Protein AF-A0A9E2I148-F1 (afdb_monomer)

pLDDT: mean 79.83, std 18.14, range [36.53, 97.56]

Mean predicted aligned error: 9.99 Å

Sequence (64 aa):
IQFNINAEEGEIEEYFTGMPTPMGAIVLWLIFLGGLYIYPLFITVALMAVTGWLLNSKVKIRHL

Foldseek 3Di:
DDPPPPPPPPDPVQWDQFDAPVRLVVQLVVLVVCCVPPDPPVVSVVSNVVSVCRNV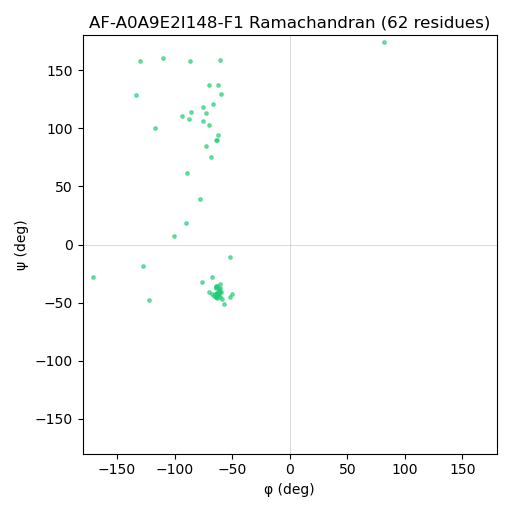GRDTHGDD

Radius of gyration: 15.57 Å; Cα contacts (8 Å, |Δi|>4): 53; chains: 1; bounding box: 34×28×40 Å

Nearest PDB structures (foldseek):
  8jn1-assembly1_A  TM=5.564E-01  e=5.975E+00  dengue virus type 3

Solvent-accessible surface area (backbone atoms only — not comparable to full-atom values): 3879 Å² total; per-residue (Å²): 136,82,83,79,81,76,66,74,88,80,67,84,70,56,44,40,73,10,44,55,67,74,59,45,53,52,52,48,50,53,43,52,54,38,35,73,76,74,47,57,66,71,59,33,53,52,51,47,52,50,51,56,50,38,49,75,31,81,52,69,41,73,56,134

Structure (mmCIF, N/CA/C/O backbone):
data_AF-A0A9E2I148-F1
#
_entry.id   AF-A0A9E2I148-F1
#
loop_
_atom_site.group_PDB
_atom_site.id
_atom_site.type_symbol
_atom_site.label_atom_id
_atom_site.label_alt_id
_atom_site.label_comp_id
_atom_site.label_asym_id
_atom_site.label_entity_id
_atom_site.label_seq_id
_atom_site.pdbx_PDB_ins_code
_atom_site.Cartn_x
_atom_site.Cartn_y
_atom_site.Cartn_z
_atom_site.occupancy
_atom_site.B_iso_or_equiv
_atom_site.auth_seq_id
_atom_site.auth_comp_id
_atom_site.auth_asym_id
_atom_site.auth_atom_id
_atom_site.pdbx_PDB_model_num
ATOM 1 N N . ILE A 1 1 ? -19.378 22.245 10.105 1.00 44.97 1 ILE A N 1
ATOM 2 C CA . ILE A 1 1 ? -18.667 21.059 10.636 1.00 44.97 1 ILE A CA 1
ATOM 3 C C . ILE A 1 1 ? -18.715 21.177 12.150 1.00 44.97 1 ILE A C 1
ATOM 5 O O . ILE A 1 1 ? -18.003 22.001 12.705 1.00 44.97 1 ILE A O 1
ATOM 9 N N . GLN A 1 2 ? -19.645 20.475 12.794 1.00 36.53 2 GLN A N 1
ATOM 10 C CA . GLN A 1 2 ? -19.629 20.326 14.248 1.00 36.53 2 GLN A CA 1
ATOM 11 C C . GLN A 1 2 ? -18.712 19.146 14.552 1.00 36.53 2 GLN A C 1
ATOM 13 O O . GLN A 1 2 ? -19.002 18.020 14.154 1.00 36.53 2 GLN A O 1
ATOM 18 N N . PHE A 1 3 ? -17.586 19.420 15.202 1.00 48.09 3 PHE A N 1
ATOM 19 C CA . PHE A 1 3 ? -16.764 18.374 15.789 1.00 48.09 3 PHE A CA 1
ATOM 20 C C . PHE A 1 3 ? -17.536 17.826 16.988 1.00 48.09 3 PHE A C 1
ATOM 22 O O . PHE A 1 3 ? -17.645 18.480 18.020 1.00 48.09 3 PHE A O 1
ATOM 29 N N . ASN A 1 4 ? -18.147 16.658 16.816 1.00 42.19 4 ASN A N 1
ATOM 30 C CA . ASN A 1 4 ? -18.747 15.900 17.901 1.00 42.19 4 ASN A CA 1
ATOM 31 C C . ASN A 1 4 ? -17.604 15.295 18.726 1.00 42.19 4 ASN A C 1
ATOM 33 O O . ASN A 1 4 ? -17.196 14.165 18.480 1.00 42.19 4 ASN A O 1
ATOM 37 N N . ILE A 1 5 ? -17.060 16.065 19.673 1.00 54.44 5 ILE A N 1
ATOM 38 C CA . ILE A 1 5 ? -16.064 15.608 20.659 1.00 54.44 5 ILE A CA 1
ATOM 39 C C . ILE A 1 5 ? -16.762 14.808 21.775 1.00 54.44 5 ILE A C 1
ATOM 41 O O . ILE A 1 5 ? -16.433 14.926 22.946 1.00 54.44 5 ILE A O 1
ATOM 45 N N . ASN A 1 6 ? -17.751 13.991 21.414 1.00 51.75 6 ASN A N 1
ATOM 46 C CA . ASN A 1 6 ? -18.243 12.926 22.277 1.00 51.75 6 ASN A CA 1
ATOM 47 C C . ASN A 1 6 ? -17.399 11.689 21.963 1.00 51.75 6 ASN A C 1
ATOM 49 O O . ASN A 1 6 ? -17.890 10.703 21.421 1.00 51.75 6 ASN A O 1
ATOM 53 N N . ALA A 1 7 ? -16.092 11.804 22.195 1.00 51.28 7 ALA A N 1
ATOM 54 C CA . ALA A 1 7 ? -15.278 10.628 22.417 1.00 51.28 7 ALA A CA 1
ATOM 55 C C . ALA A 1 7 ? -15.668 10.142 23.815 1.00 51.28 7 ALA A C 1
ATOM 57 O O . ALA A 1 7 ? -15.465 10.865 24.789 1.00 51.28 7 ALA A O 1
ATOM 58 N N . GLU A 1 8 ? -16.295 8.971 23.909 1.00 48.41 8 GLU A N 1
ATOM 59 C CA . GLU A 1 8 ? -16.365 8.246 25.174 1.00 48.41 8 GLU A CA 1
ATOM 60 C C . GLU A 1 8 ? -14.926 7.915 25.575 1.00 48.41 8 GLU A C 1
ATOM 62 O O . GLU A 1 8 ? -14.301 6.968 25.103 1.00 48.41 8 GLU A O 1
ATOM 67 N N . GLU A 1 9 ? -14.373 8.799 26.397 1.00 51.19 9 GLU A N 1
ATOM 68 C CA . GLU A 1 9 ? -13.070 8.712 27.036 1.00 51.19 9 GLU A CA 1
ATOM 69 C C . GLU A 1 9 ? -13.137 7.568 28.068 1.00 51.19 9 GLU A C 1
ATOM 71 O O . G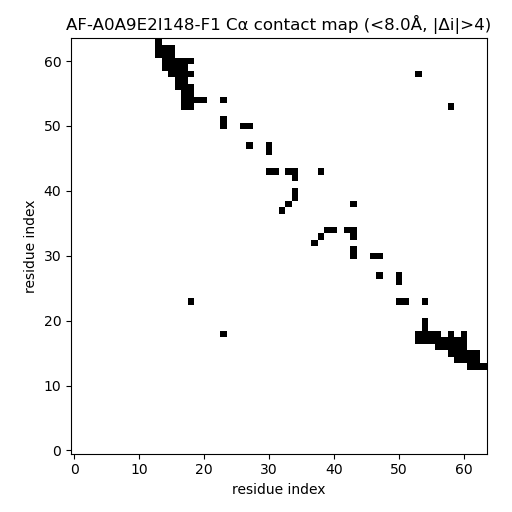LU A 1 9 ? -13.337 7.793 29.259 1.00 51.19 9 GLU A O 1
ATOM 76 N N . GLY A 1 10 ? -13.114 6.312 27.607 1.00 52.31 10 GLY A N 1
ATOM 77 C CA . GLY A 1 10 ? -13.376 5.177 28.501 1.00 52.31 10 GLY A CA 1
ATOM 78 C C . GLY A 1 10 ? -13.118 3.778 27.953 1.00 52.31 10 GLY A C 1
ATOM 79 O O . GLY A 1 10 ? -12.743 2.905 28.731 1.00 52.31 10 GLY A O 1
ATOM 80 N N . GLU A 1 11 ? -13.224 3.550 26.644 1.00 49.75 11 GLU A N 1
ATOM 81 C CA . GLU A 1 11 ? -12.781 2.292 26.036 1.00 49.75 11 GLU A CA 1
ATOM 82 C C . GLU A 1 11 ? -11.648 2.593 25.064 1.00 49.75 11 GLU A C 1
ATOM 84 O O . GLU A 1 11 ? -11.846 3.072 23.950 1.00 49.75 11 GLU A O 1
ATOM 89 N N . ILE A 1 12 ? -10.422 2.349 25.524 1.00 54.81 12 ILE A N 1
ATOM 90 C CA . ILE A 1 12 ? -9.244 2.302 24.665 1.00 54.81 12 ILE A CA 1
ATOM 91 C C . ILE A 1 12 ? -9.491 1.122 23.719 1.00 54.81 12 ILE A C 1
ATOM 93 O O . ILE A 1 12 ? -9.200 -0.022 24.067 1.00 54.81 12 ILE A O 1
ATOM 97 N N . GLU A 1 13 ? -10.116 1.359 22.563 1.00 57.47 13 GLU A N 1
ATOM 98 C CA . GLU A 1 13 ? -10.308 0.317 21.555 1.00 57.47 13 GLU A CA 1
ATOM 99 C C . GLU A 1 13 ? -8.925 -0.112 21.068 1.00 57.47 13 GLU A C 1
ATOM 101 O O . GLU A 1 13 ? -8.424 0.457 20.114 1.00 57.47 13 GLU A O 1
ATOM 106 N N . GLU A 1 14 ? -8.293 -1.112 21.692 1.00 62.94 14 GLU A N 1
ATOM 107 C CA . GLU A 1 14 ? -6.908 -1.552 21.428 1.00 62.94 14 GLU A CA 1
ATOM 108 C C . GLU A 1 14 ? -6.592 -1.835 19.940 1.00 62.94 14 GLU A C 1
ATOM 110 O O . GLU A 1 14 ? -5.426 -1.990 19.567 1.00 62.94 14 GLU A O 1
ATOM 115 N N . TYR A 1 15 ? -7.597 -1.876 19.063 1.00 66.12 15 TYR A N 1
ATOM 116 C CA . TYR A 1 15 ? -7.489 -2.236 17.660 1.00 66.12 15 TYR A CA 1
ATOM 117 C C . TYR A 1 15 ? -8.227 -1.256 16.742 1.00 66.12 15 TYR A C 1
ATOM 119 O O . TYR A 1 15 ? -9.436 -1.084 16.848 1.00 66.12 15 TYR A O 1
ATOM 127 N N . PHE A 1 16 ? -7.540 -0.758 15.715 1.00 69.38 16 PHE A N 1
ATOM 128 C CA . PHE A 1 16 ? -8.196 -0.181 14.546 1.00 69.38 16 PHE A CA 1
ATOM 129 C C . PHE A 1 16 ? -8.880 -1.276 13.725 1.00 69.38 16 PHE A C 1
ATOM 131 O O . PHE A 1 16 ? -8.292 -2.325 13.468 1.00 69.38 16 PHE A O 1
ATOM 138 N N . THR A 1 17 ? -10.100 -1.031 13.252 1.00 72.75 17 THR A N 1
ATOM 139 C CA . THR A 1 17 ? -10.742 -1.905 12.259 1.00 72.75 17 THR A CA 1
ATOM 140 C C . THR A 1 17 ? -10.339 -1.463 10.853 1.00 72.75 17 THR A C 1
ATOM 142 O O . THR A 1 17 ? -10.804 -0.438 10.363 1.00 72.75 17 THR A O 1
ATOM 145 N N . GLY A 1 18 ? -9.495 -2.257 10.201 1.00 74.69 18 GLY A N 1
ATOM 146 C CA . GLY A 1 18 ? -8.876 -1.934 8.918 1.00 74.69 18 GLY A CA 1
ATOM 147 C C . GLY A 1 18 ? -7.647 -1.039 9.070 1.00 74.69 18 GLY A C 1
ATOM 148 O O . GLY A 1 18 ? -7.303 -0.584 10.162 1.00 74.69 18 GLY A O 1
ATOM 149 N N . MET A 1 19 ? -6.958 -0.787 7.957 1.00 81.19 19 MET A N 1
ATOM 150 C CA . MET A 1 19 ? -5.877 0.197 7.936 1.00 81.19 19 MET A CA 1
ATOM 151 C C . MET A 1 19 ? -6.479 1.608 7.942 1.00 81.19 19 MET A C 1
ATOM 153 O O . MET A 1 19 ? -7.182 1.951 6.992 1.00 81.19 19 MET A O 1
ATOM 157 N N . PRO A 1 20 ? -6.215 2.448 8.961 1.00 83.62 20 PRO A N 1
ATOM 158 C CA . PRO A 1 20 ? -6.759 3.798 8.988 1.00 83.62 20 PRO A CA 1
ATOM 159 C C . PRO A 1 20 ? -6.235 4.607 7.796 1.00 83.62 20 PRO A C 1
ATOM 161 O O . PRO A 1 20 ? -5.049 4.558 7.463 1.00 83.62 20 PRO A O 1
ATOM 164 N N . THR A 1 21 ? -7.122 5.371 7.155 1.00 85.50 21 THR A N 1
ATOM 165 C CA . THR A 1 21 ? -6.859 6.098 5.901 1.00 85.50 21 THR A CA 1
ATOM 166 C C . THR A 1 21 ? -5.584 6.951 5.917 1.00 85.50 21 THR A C 1
ATOM 168 O O . THR A 1 21 ? -4.832 6.884 4.942 1.00 85.50 21 THR A O 1
ATOM 171 N N . PRO A 1 22 ? -5.263 7.700 6.997 1.00 87.88 22 PRO A N 1
ATOM 172 C CA . PRO A 1 22 ? -4.007 8.447 7.063 1.00 87.88 22 PRO A CA 1
ATOM 173 C C . PRO A 1 22 ? -2.770 7.541 6.985 1.00 87.88 22 PRO A C 1
ATOM 175 O O . PRO A 1 22 ? -1.817 7.867 6.282 1.00 87.88 22 PRO A O 1
ATOM 178 N N . MET A 1 23 ? -2.798 6.373 7.638 1.00 86.62 23 MET A N 1
ATOM 179 C CA . MET A 1 23 ? -1.700 5.405 7.554 1.00 86.62 23 MET A CA 1
ATOM 180 C C . MET A 1 23 ? -1.622 4.759 6.171 1.00 86.62 23 MET A C 1
ATOM 182 O O . MET A 1 23 ? -0.528 4.617 5.629 1.00 86.62 23 MET A O 1
ATOM 186 N N . GLY A 1 24 ? -2.761 4.421 5.563 1.00 90.75 24 GLY A N 1
ATOM 187 C CA . GLY A 1 24 ? -2.766 3.850 4.216 1.00 90.75 24 GLY A CA 1
ATOM 188 C C . GLY A 1 24 ? -2.217 4.791 3.152 1.00 90.75 24 GLY A C 1
ATOM 189 O O . GLY A 1 24 ? -1.498 4.337 2.267 1.00 90.75 24 GLY A O 1
ATOM 190 N N . ALA A 1 25 ? -2.455 6.099 3.272 1.00 91.88 25 ALA A N 1
ATOM 191 C CA . ALA A 1 25 ? -1.844 7.088 2.385 1.00 91.88 25 ALA A CA 1
ATOM 192 C C . ALA A 1 25 ? -0.307 7.092 2.492 1.00 91.88 25 ALA A C 1
ATOM 194 O O . ALA A 1 25 ? 0.379 7.097 1.470 1.00 91.88 25 ALA A O 1
ATOM 195 N N . ILE A 1 26 ? 0.238 7.022 3.713 1.00 94.50 26 ILE A N 1
ATOM 196 C CA . ILE A 1 26 ? 1.690 6.958 3.947 1.00 94.50 26 ILE A CA 1
ATOM 197 C C . ILE A 1 26 ? 2.274 5.662 3.368 1.00 94.50 26 ILE A C 1
ATOM 199 O O . ILE A 1 26 ? 3.292 5.697 2.678 1.00 94.50 26 ILE A O 1
ATOM 203 N N . VAL A 1 27 ? 1.617 4.522 3.597 1.00 94.06 27 VAL A N 1
ATOM 204 C CA . VAL A 1 27 ? 2.065 3.222 3.073 1.00 94.06 27 VAL A CA 1
ATOM 205 C C . VAL A 1 27 ? 2.048 3.211 1.543 1.00 94.06 27 VAL A C 1
ATOM 207 O O . VAL A 1 27 ? 3.040 2.822 0.930 1.00 94.06 27 VAL A O 1
ATOM 210 N N . LEU A 1 28 ? 0.973 3.694 0.913 1.00 95.06 28 LEU A N 1
ATOM 211 C CA . LEU A 1 28 ? 0.891 3.812 -0.547 1.00 95.06 28 LEU A CA 1
ATOM 212 C C . LEU A 1 28 ? 1.976 4.733 -1.112 1.00 95.06 28 LEU A C 1
ATOM 214 O O . LEU A 1 28 ? 2.539 4.436 -2.165 1.00 95.06 28 LEU A O 1
ATOM 218 N N . TRP A 1 29 ? 2.306 5.818 -0.411 1.00 96.31 29 TRP A N 1
ATOM 219 C CA . TRP A 1 29 ? 3.375 6.726 -0.818 1.00 96.31 29 TRP A CA 1
ATOM 220 C C . TRP A 1 29 ? 4.760 6.065 -0.761 1.00 96.31 29 TRP A C 1
ATOM 222 O O . TRP A 1 29 ? 5.532 6.167 -1.714 1.00 96.31 29 TRP A O 1
ATOM 232 N N . LEU A 1 30 ? 5.061 5.317 0.304 1.00 97.00 30 LEU A N 1
ATOM 233 C CA . LEU A 1 30 ? 6.308 4.549 0.400 1.00 97.00 30 LEU A CA 1
ATOM 234 C C . LEU A 1 30 ? 6.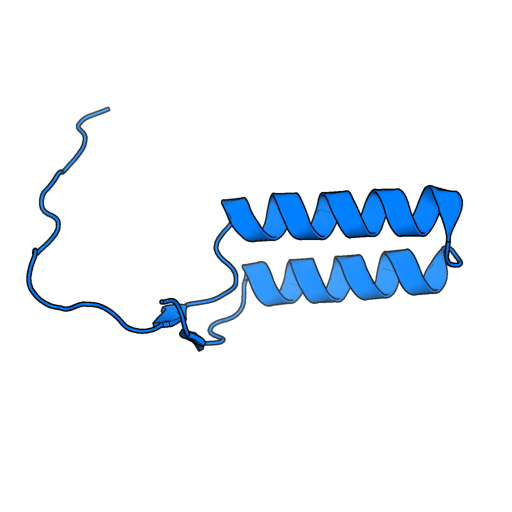386 3.446 -0.660 1.00 97.00 30 LEU A C 1
ATOM 236 O O . LEU A 1 30 ? 7.455 3.211 -1.227 1.00 97.00 30 LEU A O 1
ATOM 240 N N . ILE A 1 31 ? 5.257 2.795 -0.959 1.00 97.31 31 ILE A N 1
ATOM 241 C CA . ILE A 1 31 ? 5.191 1.801 -2.030 1.00 97.31 31 ILE A CA 1
ATOM 242 C C . ILE A 1 31 ? 5.482 2.455 -3.386 1.00 97.31 31 ILE A C 1
ATOM 244 O O . ILE A 1 31 ? 6.270 1.947 -4.179 1.00 97.31 31 ILE A O 1
ATOM 248 N N . PHE A 1 32 ? 4.894 3.620 -3.646 1.00 95.69 32 PHE A N 1
ATOM 249 C CA . PHE A 1 32 ? 5.155 4.365 -4.872 1.00 95.69 32 PHE A CA 1
ATOM 250 C C . PHE A 1 32 ? 6.645 4.711 -5.031 1.00 95.69 32 PHE A C 1
ATOM 252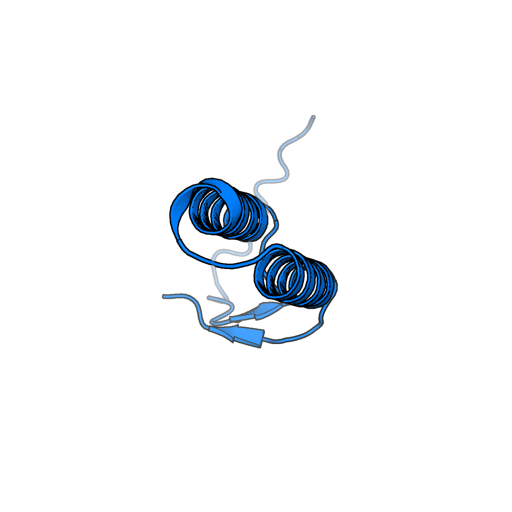 O O . PHE A 1 32 ? 7.225 4.458 -6.087 1.00 95.69 32 PHE A O 1
ATOM 259 N N . LEU A 1 33 ? 7.291 5.220 -3.977 1.00 97.44 33 LEU A N 1
ATOM 260 C CA . LEU A 1 33 ? 8.724 5.528 -4.007 1.00 97.44 33 LEU A CA 1
ATOM 261 C C . LEU A 1 33 ? 9.590 4.283 -4.220 1.00 97.44 33 LEU A C 1
ATOM 263 O O . LEU A 1 33 ? 10.541 4.314 -5.001 1.00 97.44 33 LEU A O 1
ATOM 267 N N . GLY A 1 34 ? 9.260 3.178 -3.555 1.00 97.25 34 GLY A N 1
ATOM 268 C CA . GLY A 1 34 ? 9.971 1.919 -3.746 1.00 97.25 34 GLY A CA 1
ATOM 269 C C . GLY A 1 34 ? 9.811 1.367 -5.166 1.00 97.25 34 GLY A C 1
ATOM 270 O O . GLY A 1 34 ? 10.780 0.871 -5.735 1.00 97.25 34 GLY A O 1
ATOM 271 N N . GLY A 1 35 ? 8.637 1.522 -5.776 1.00 96.69 35 GLY A N 1
ATOM 272 C CA . GLY A 1 35 ? 8.412 1.139 -7.171 1.00 96.69 35 GLY A CA 1
ATOM 273 C C . GLY A 1 35 ? 9.185 1.991 -8.175 1.00 96.69 35 GLY A C 1
ATOM 274 O O . GLY A 1 35 ? 9.534 1.512 -9.252 1.00 96.69 35 GLY A O 1
ATOM 275 N N . LEU A 1 36 ? 9.487 3.243 -7.821 1.00 96.19 36 LEU A N 1
ATOM 276 C CA . LEU A 1 36 ? 10.250 4.150 -8.674 1.00 96.19 36 LEU A CA 1
ATOM 277 C C . LEU A 1 36 ? 11.756 3.838 -8.673 1.00 96.19 36 LEU A C 1
ATOM 279 O O . LEU A 1 36 ? 12.416 4.049 -9.689 1.00 96.19 36 LEU A O 1
ATOM 283 N N . TYR A 1 37 ? 12.296 3.339 -7.553 1.00 96.69 37 TYR A N 1
ATOM 284 C CA . TYR A 1 37 ? 13.751 3.248 -7.353 1.00 96.69 37 TYR A CA 1
ATOM 285 C C . TYR A 1 37 ? 14.293 1.869 -6.952 1.00 96.69 37 TYR A C 1
ATOM 287 O O . TYR A 1 37 ? 15.498 1.656 -7.062 1.00 96.69 37 TYR A O 1
ATOM 295 N N . ILE A 1 38 ? 13.459 0.949 -6.455 1.00 96.06 38 ILE A N 1
ATOM 296 C CA . ILE A 1 38 ? 13.923 -0.266 -5.760 1.00 96.06 38 ILE A CA 1
ATOM 297 C C . ILE A 1 38 ? 13.415 -1.553 -6.418 1.00 96.06 38 ILE A C 1
ATOM 299 O O . ILE A 1 38 ? 14.208 -2.471 -6.620 1.00 96.06 38 ILE A O 1
ATOM 303 N N . TYR A 1 39 ? 12.121 -1.663 -6.737 1.00 92.44 39 TYR A N 1
ATOM 304 C CA . TYR A 1 39 ? 11.527 -2.926 -7.198 1.00 92.44 39 TYR A CA 1
ATOM 305 C C . TYR A 1 39 ? 10.689 -2.804 -8.482 1.00 92.44 39 TYR A C 1
ATOM 307 O O . TYR A 1 39 ? 10.197 -1.728 -8.806 1.00 92.44 39 TYR A O 1
ATOM 315 N N . PRO A 1 40 ? 10.494 -3.913 -9.227 1.00 94.62 40 PRO A N 1
ATOM 316 C CA . PRO A 1 40 ? 9.747 -3.926 -10.484 1.00 94.62 40 PRO A CA 1
ATOM 317 C C . PRO A 1 40 ? 8.279 -3.494 -10.359 1.00 94.62 40 PRO A C 1
ATOM 319 O O . PRO A 1 40 ? 7.636 -3.649 -9.316 1.00 94.62 40 PRO A O 1
ATOM 322 N N . LEU A 1 41 ? 7.702 -3.073 -11.490 1.00 94.06 41 LEU A N 1
ATOM 323 C CA . LEU A 1 41 ? 6.305 -2.637 -11.600 1.00 94.06 41 LEU A CA 1
ATOM 324 C C . LEU A 1 41 ? 5.306 -3.656 -11.028 1.00 94.06 41 LEU A C 1
ATOM 326 O O . LEU A 1 41 ? 4.414 -3.278 -10.275 1.00 94.06 41 LEU A O 1
ATOM 330 N N . PHE A 1 42 ? 5.467 -4.946 -11.338 1.00 96.38 42 PHE A N 1
ATOM 331 C CA . PHE A 1 42 ? 4.547 -5.985 -10.862 1.00 96.38 42 PHE A CA 1
ATOM 332 C C . PHE A 1 42 ? 4.506 -6.087 -9.332 1.00 96.38 42 PHE A C 1
ATOM 334 O O . PHE A 1 42 ? 3.429 -6.246 -8.762 1.00 96.38 42 PHE A O 1
ATOM 341 N N . ILE A 1 43 ? 5.656 -5.938 -8.665 1.00 96.06 43 ILE A N 1
ATOM 342 C CA . ILE A 1 43 ? 5.734 -5.932 -7.198 1.00 96.06 43 ILE A CA 1
ATOM 343 C C . ILE A 1 43 ? 5.046 -4.683 -6.643 1.00 96.06 43 ILE A C 1
ATOM 345 O O . ILE A 1 43 ? 4.256 -4.784 -5.709 1.00 96.06 43 ILE A O 1
ATOM 349 N N . THR A 1 44 ? 5.274 -3.524 -7.264 1.00 95.81 44 THR A N 1
ATOM 350 C CA . THR A 1 44 ? 4.622 -2.261 -6.881 1.00 95.81 44 THR A CA 1
ATOM 351 C C . THR A 1 44 ? 3.103 -2.377 -6.926 1.00 95.81 44 THR A C 1
ATOM 353 O O . THR A 1 44 ? 2.426 -2.091 -5.941 1.00 95.81 44 THR A O 1
ATOM 356 N N . VAL A 1 45 ? 2.562 -2.855 -8.049 1.00 96.62 45 VAL A N 1
ATOM 357 C CA . VAL A 1 45 ? 1.116 -3.008 -8.243 1.00 96.62 45 VAL A CA 1
ATOM 358 C C . VAL A 1 45 ? 0.533 -4.017 -7.253 1.00 96.62 45 VAL A C 1
ATOM 360 O O . VAL A 1 45 ? -0.517 -3.751 -6.669 1.00 96.62 45 VAL A O 1
ATOM 363 N N . ALA A 1 46 ? 1.220 -5.138 -7.010 1.00 97.56 46 ALA A N 1
ATOM 364 C CA . ALA A 1 46 ? 0.783 -6.125 -6.026 1.00 97.56 46 ALA A CA 1
ATOM 365 C C . ALA A 1 46 ? 0.709 -5.530 -4.608 1.00 97.56 46 ALA A C 1
ATOM 367 O O . ALA A 1 46 ? -0.297 -5.707 -3.922 1.00 97.56 46 ALA A O 1
ATOM 368 N N . LEU A 1 47 ? 1.728 -4.772 -4.187 1.00 96.19 47 LEU A N 1
ATOM 369 C CA . LEU A 1 47 ? 1.743 -4.105 -2.882 1.00 96.19 47 LEU A CA 1
ATOM 370 C C . LEU A 1 47 ? 0.629 -3.057 -2.764 1.00 96.19 47 LEU A C 1
ATOM 372 O O . LEU A 1 47 ? -0.099 -3.058 -1.773 1.00 96.19 47 LEU A O 1
ATOM 376 N N . MET A 1 48 ? 0.433 -2.218 -3.786 1.00 95.75 48 MET A N 1
ATOM 377 C CA . MET A 1 48 ? -0.652 -1.228 -3.793 1.00 95.75 48 MET A CA 1
ATOM 378 C C . MET A 1 48 ? -2.033 -1.889 -3.709 1.00 95.75 48 MET A C 1
ATOM 380 O O . MET A 1 48 ? -2.897 -1.406 -2.975 1.00 95.75 48 MET A O 1
ATOM 384 N N . ALA A 1 49 ? -2.240 -3.006 -4.414 1.00 95.88 49 ALA A N 1
ATOM 385 C CA . ALA A 1 49 ? -3.493 -3.755 -4.367 1.00 95.88 49 ALA A CA 1
ATOM 386 C C . ALA A 1 49 ? -3.770 -4.317 -2.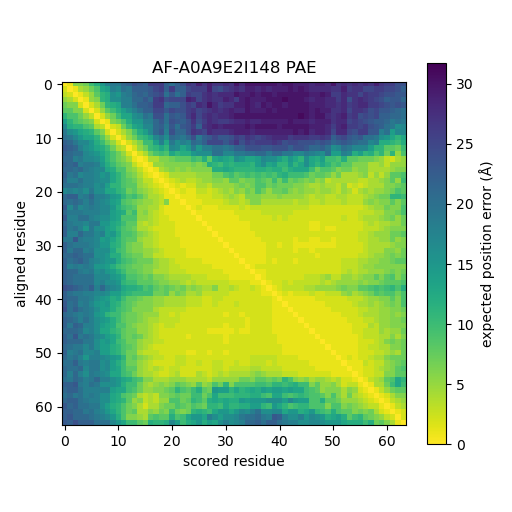962 1.00 95.88 49 ALA A C 1
ATOM 388 O O . ALA A 1 49 ? -4.887 -4.192 -2.457 1.00 95.88 49 ALA A O 1
ATOM 389 N N . VAL A 1 50 ? -2.748 -4.870 -2.298 1.00 94.25 50 VAL A N 1
ATOM 390 C CA . VAL A 1 50 ? -2.856 -5.357 -0.912 1.00 94.25 50 VAL A CA 1
ATOM 391 C C . VAL A 1 50 ? -3.169 -4.213 0.052 1.00 94.25 50 VAL A C 1
ATOM 393 O O . VAL A 1 50 ? -4.061 -4.352 0.889 1.00 94.25 50 VAL A O 1
ATOM 396 N N . THR A 1 51 ? -2.501 -3.063 -0.069 1.00 93.25 51 THR A N 1
ATOM 397 C CA . THR A 1 51 ? -2.787 -1.895 0.780 1.00 93.25 51 THR A CA 1
ATOM 398 C C . THR A 1 51 ? -4.208 -1.375 0.567 1.00 93.25 51 THR A C 1
ATOM 400 O O . THR A 1 51 ? -4.910 -1.109 1.541 1.00 93.25 51 THR A O 1
ATOM 403 N N . GLY A 1 52 ? -4.671 -1.298 -0.684 1.00 91.00 52 GLY A N 1
ATOM 404 C CA . GLY A 1 52 ? -6.053 -0.935 -1.008 1.00 91.00 52 GLY A CA 1
ATOM 405 C C . GLY A 1 52 ? -7.076 -1.898 -0.402 1.00 91.00 52 GLY A C 1
ATOM 406 O O . GLY A 1 52 ? -8.091 -1.466 0.144 1.00 91.00 52 GLY A O 1
ATOM 407 N N . TRP A 1 53 ? -6.789 -3.200 -0.427 1.00 91.44 53 TRP A N 1
ATOM 408 C CA . TRP A 1 53 ? -7.631 -4.197 0.231 1.00 91.44 53 TRP A CA 1
ATOM 409 C C . TRP A 1 53 ? -7.648 -4.025 1.756 1.00 91.44 53 TRP A C 1
ATOM 411 O O . TRP A 1 53 ? -8.719 -4.055 2.361 1.00 91.44 53 TRP A O 1
ATOM 421 N N . LEU A 1 54 ? -6.491 -3.769 2.376 1.00 87.31 54 LEU A N 1
ATOM 422 C CA . LEU A 1 54 ? -6.374 -3.552 3.822 1.00 87.31 54 LEU A CA 1
ATOM 423 C C . LEU A 1 54 ? -7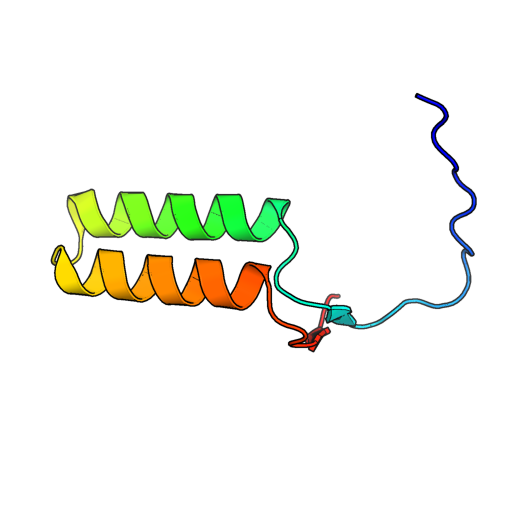.128 -2.305 4.302 1.00 87.31 54 LEU A C 1
ATOM 425 O O . LEU A 1 54 ? -7.719 -2.347 5.384 1.00 87.31 54 LEU A O 1
ATOM 429 N N . LEU A 1 55 ? -7.161 -1.239 3.495 1.00 86.25 55 LEU A N 1
ATOM 430 C CA . LEU A 1 55 ? -7.937 -0.022 3.770 1.00 86.25 55 LEU A CA 1
ATOM 431 C C . LEU A 1 55 ? -9.446 -0.294 3.889 1.00 86.25 55 LEU A C 1
ATOM 433 O O . LEU A 1 55 ? -10.118 0.347 4.689 1.00 86.25 55 LEU A O 1
ATOM 437 N N . ASN A 1 56 ? -9.979 -1.255 3.127 1.00 83.06 56 ASN A N 1
ATOM 438 C CA . ASN A 1 56 ? -11.397 -1.641 3.160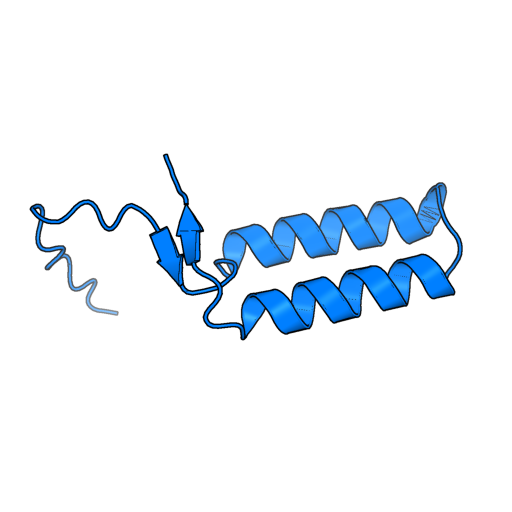 1.00 83.06 56 ASN A CA 1
ATOM 439 C C . ASN A 1 56 ? -11.656 -2.927 3.975 1.00 83.06 56 ASN A C 1
ATOM 441 O O . ASN A 1 56 ? -12.753 -3.489 3.952 1.00 83.06 56 ASN A O 1
ATOM 445 N N . SER A 1 57 ? -10.639 -3.442 4.667 1.00 82.50 57 SER A N 1
ATOM 446 C CA . SER A 1 57 ? -10.743 -4.696 5.411 1.00 82.50 57 SER A CA 1
ATOM 447 C C . SER A 1 57 ? -11.290 -4.482 6.826 1.00 82.50 57 SER A C 1
ATOM 449 O O . SER A 1 57 ? -11.174 -3.407 7.406 1.00 82.50 57 SER A O 1
ATOM 451 N N . LYS A 1 58 ? -11.850 -5.540 7.425 1.00 77.31 58 LYS A N 1
ATOM 452 C CA . LYS A 1 58 ? -12.196 -5.587 8.860 1.00 77.31 58 LYS A CA 1
ATOM 453 C C . LYS A 1 58 ? -11.039 -6.116 9.723 1.00 77.31 58 LYS A C 1
ATOM 455 O O . LYS A 1 58 ? -11.268 -6.591 10.833 1.00 77.31 58 LYS A O 1
ATOM 460 N N . VAL A 1 59 ? -9.807 -6.097 9.202 1.00 77.12 59 VAL A N 1
ATOM 461 C CA . VAL A 1 59 ? -8.627 -6.602 9.915 1.00 77.12 59 VAL A CA 1
ATOM 462 C C . VAL A 1 59 ? -8.362 -5.711 11.118 1.00 77.12 59 VAL A C 1
ATOM 464 O O . VAL A 1 59 ? -8.146 -4.516 10.966 1.00 77.12 59 VAL A O 1
ATOM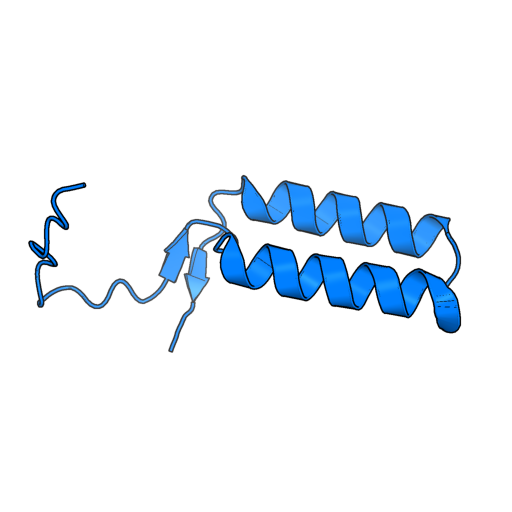 467 N N . LYS A 1 60 ? -8.369 -6.296 12.312 1.00 73.69 60 LYS A N 1
ATOM 468 C CA . LYS A 1 60 ? -8.069 -5.576 13.546 1.00 73.69 60 LYS A CA 1
ATOM 469 C C . LYS A 1 60 ? -6.564 -5.330 13.644 1.00 73.69 60 LYS A C 1
ATOM 471 O O . LYS A 1 60 ? -5.803 -6.264 13.890 1.00 73.69 60 LYS A O 1
ATOM 476 N N . ILE A 1 61 ? -6.133 -4.093 13.422 1.00 72.12 61 ILE A N 1
ATOM 477 C CA . ILE A 1 61 ? -4.740 -3.667 13.568 1.00 72.12 61 ILE A CA 1
ATOM 478 C C . ILE A 1 61 ? -4.580 -3.108 14.973 1.00 72.12 61 ILE A C 1
ATOM 480 O O . ILE A 1 61 ? -5.122 -2.051 15.283 1.00 72.12 61 ILE A O 1
ATOM 484 N N . ARG A 1 62 ? -3.842 -3.822 15.826 1.00 72.00 62 ARG A N 1
ATOM 485 C CA . ARG A 1 62 ? -3.546 -3.354 17.180 1.00 72.00 62 ARG A CA 1
ATOM 486 C C . ARG A 1 62 ? -2.796 -2.026 17.110 1.00 72.00 62 ARG A C 1
ATOM 488 O O . ARG A 1 62 ? -1.797 -1.927 16.395 1.00 72.00 62 ARG A O 1
ATOM 495 N N . HIS A 1 63 ? -3.275 -1.040 17.848 1.00 66.69 63 HIS A N 1
ATOM 496 C CA . HIS A 1 63 ? -2.586 0.231 18.036 1.00 66.69 63 HIS A CA 1
ATOM 497 C C . HIS A 1 63 ? -2.076 0.348 19.473 1.00 66.69 63 HIS A C 1
ATOM 499 O O . HIS A 1 63 ? -2.468 -0.448 20.328 1.00 66.69 63 HIS A O 1
ATOM 505 N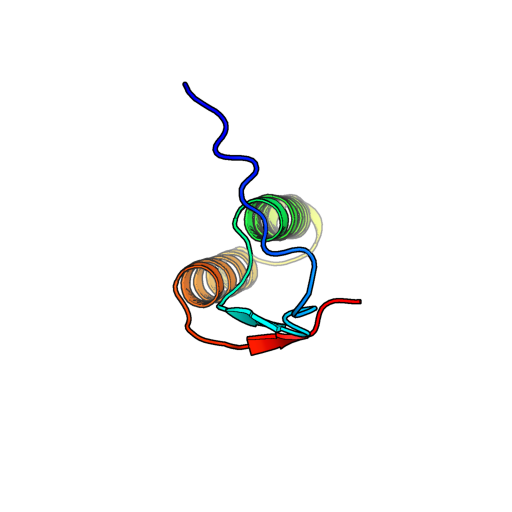 N . LEU A 1 64 ? -1.101 1.234 19.681 1.00 62.88 64 LEU A N 1
ATOM 506 C CA . LEU A 1 64 ? -0.477 1.472 20.985 1.00 62.88 64 LEU A CA 1
ATOM 507 C C . LEU A 1 64 ? -1.325 2.416 21.830 1.00 62.88 64 LEU A C 1
ATOM 509 O O . LEU A 1 64 ? -1.811 3.408 21.244 1.00 62.88 64 LEU A O 1
#

Secondary structure (DSSP, 8-state):
--------TT----EEES--HHHHHHHHHHHHHHHHHTS-HHHHHHHHHHHHHHHTS--EEE--